Protein AF-A0A8G2CL32-F1 (afdb_monomer_lite)

Radius of gyration: 17.1 Å; chains: 1; bounding box: 37×23×46 Å

Structure (mmCIF, N/CA/C/O backbone):
data_AF-A0A8G2CL32-F1
#
_entry.id   AF-A0A8G2CL32-F1
#
loop_
_atom_site.group_PDB
_atom_site.id
_atom_site.type_symbol
_atom_site.label_atom_id
_atom_site.label_alt_id
_atom_site.label_comp_id
_atom_site.label_asym_id
_atom_site.label_entity_id
_atom_site.label_seq_id
_atom_site.pdbx_PDB_ins_code
_atom_site.Cartn_x
_atom_site.Cartn_y
_atom_site.Cartn_z
_atom_site.occupancy
_atom_site.B_iso_or_equiv
_atom_site.auth_seq_id
_atom_site.auth_comp_id
_atom_site.auth_asym_id
_atom_site.auth_atom_id
_atom_site.pdbx_PDB_model_num
ATOM 1 N N . GLU A 1 1 ? 6.055 11.587 -8.894 1.00 60.44 1 GLU A N 1
ATOM 2 C CA . GLU A 1 1 ? 7.463 12.017 -8.756 1.00 60.44 1 GLU A CA 1
ATOM 3 C C . GLU A 1 1 ? 7.704 13.026 -7.634 1.00 60.44 1 GLU A C 1
ATOM 5 O O . GLU A 1 1 ? 8.575 12.784 -6.818 1.00 60.44 1 GLU A O 1
ATOM 10 N N . GLU A 1 2 ? 6.932 14.113 -7.501 1.00 77.38 2 GLU A N 1
ATOM 11 C CA . GLU A 1 2 ? 7.241 15.178 -6.519 1.00 77.38 2 GLU A CA 1
ATOM 12 C C . GLU A 1 2 ? 7.383 14.710 -5.052 1.00 77.38 2 GLU A C 1
ATOM 14 O O . GLU A 1 2 ? 8.183 15.265 -4.300 1.00 77.38 2 GLU A O 1
ATOM 19 N N . ARG A 1 3 ? 6.643 13.668 -4.649 1.00 82.88 3 ARG A N 1
ATOM 20 C CA . ARG A 1 3 ? 6.683 13.107 -3.286 1.00 82.88 3 ARG A CA 1
ATOM 21 C C . ARG A 1 3 ? 7.603 11.897 -3.123 1.00 82.88 3 ARG A C 1
ATOM 23 O O . ARG A 1 3 ? 8.113 11.687 -2.024 1.00 82.88 3 ARG A O 1
ATOM 30 N N . TYR A 1 4 ? 7.804 11.117 -4.184 1.00 84.50 4 TYR A N 1
ATOM 31 C CA . TYR A 1 4 ? 8.564 9.868 -4.118 1.00 84.50 4 TYR A CA 1
ATOM 32 C C . TYR A 1 4 ? 10.019 10.161 -3.727 1.00 84.50 4 TYR A C 1
ATOM 34 O O . TYR A 1 4 ? 10.643 11.053 -4.297 1.00 84.50 4 TYR A O 1
ATOM 42 N N . GLY A 1 5 ? 10.522 9.488 -2.689 1.00 82.31 5 GLY A N 1
ATOM 43 C CA . GLY A 1 5 ? 11.870 9.709 -2.148 1.00 82.31 5 GLY A CA 1
ATOM 44 C C . GLY A 1 5 ? 12.132 11.096 -1.536 1.00 82.31 5 GLY A C 1
ATOM 45 O O . GLY A 1 5 ? 13.260 11.377 -1.148 1.00 82.31 5 GLY A O 1
ATOM 46 N N . ARG A 1 6 ? 11.123 11.977 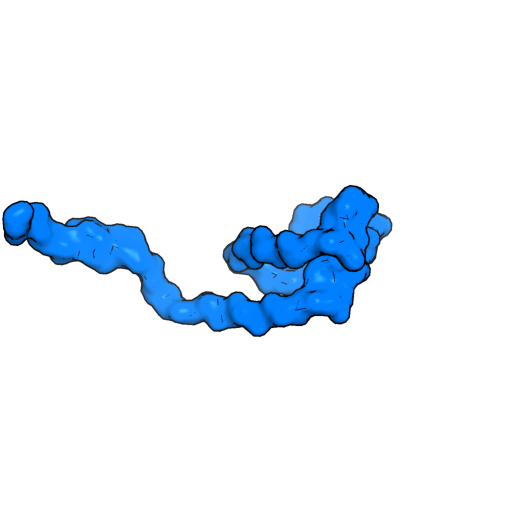-1.449 1.00 88.44 6 ARG A N 1
ATOM 47 C CA . ARG A 1 6 ? 11.282 13.374 -0.995 1.00 88.44 6 ARG A CA 1
ATOM 48 C C . ARG A 1 6 ? 10.482 13.712 0.252 1.00 88.44 6 ARG A C 1
ATOM 50 O O . ARG A 1 6 ? 10.912 14.544 1.045 1.00 88.44 6 ARG A O 1
ATOM 57 N N . ARG A 1 7 ? 9.294 13.125 0.413 1.00 88.44 7 ARG A N 1
ATOM 58 C CA . ARG A 1 7 ? 8.416 13.367 1.565 1.00 88.44 7 ARG A CA 1
ATOM 59 C C . ARG A 1 7 ? 7.717 12.083 1.985 1.00 88.44 7 ARG A C 1
ATOM 61 O O . ARG A 1 7 ? 7.267 11.314 1.138 1.00 88.44 7 ARG A O 1
ATOM 68 N N . SER A 1 8 ? 7.542 11.908 3.291 1.00 90.12 8 SER A N 1
ATOM 69 C CA . SER A 1 8 ? 6.732 10.818 3.835 1.00 90.12 8 SER A CA 1
ATOM 70 C C . SER A 1 8 ? 5.275 10.953 3.394 1.00 90.12 8 SER A C 1
ATOM 72 O O . SER A 1 8 ? 4.714 12.053 3.363 1.00 90.12 8 SER A O 1
ATOM 74 N N . THR A 1 9 ? 4.660 9.824 3.050 1.00 91.50 9 THR A N 1
ATOM 75 C CA . THR A 1 9 ? 3.260 9.748 2.623 1.00 91.50 9 THR A CA 1
ATOM 76 C C . THR A 1 9 ? 2.568 8.646 3.417 1.00 91.50 9 THR A C 1
ATOM 78 O O . THR A 1 9 ? 3.069 7.528 3.475 1.00 91.50 9 THR A O 1
ATOM 81 N N . ILE A 1 10 ? 1.432 8.971 4.039 1.00 93.44 10 ILE A N 1
ATOM 82 C CA . ILE A 1 10 ? 0.585 8.002 4.744 1.00 93.44 10 ILE A CA 1
ATOM 83 C C . ILE A 1 10 ? -0.587 7.655 3.835 1.00 93.44 10 ILE A C 1
ATOM 85 O O . ILE A 1 10 ? -1.258 8.548 3.318 1.00 93.44 10 ILE A O 1
ATOM 89 N N . ILE A 1 11 ? -0.830 6.359 3.666 1.00 91.88 11 ILE A N 1
ATOM 90 C CA . ILE A 1 11 ? -1.935 5.821 2.876 1.00 91.88 11 ILE A CA 1
ATOM 91 C C . ILE A 1 11 ? -2.736 4.885 3.769 1.00 91.88 11 ILE A C 1
ATOM 93 O O . ILE A 1 11 ? -2.169 4.094 4.521 1.00 91.88 11 ILE A O 1
ATOM 97 N N . THR A 1 12 ? -4.058 4.970 3.672 1.00 94.44 12 THR A N 1
ATOM 98 C CA . THR A 1 12 ? -4.974 4.026 4.305 1.00 94.44 12 THR A CA 1
ATOM 99 C C . THR A 1 12 ? -5.751 3.297 3.219 1.00 94.44 12 THR A C 1
ATOM 101 O O . THR A 1 12 ? -6.189 3.895 2.239 1.00 94.44 12 THR A O 1
ATOM 104 N N . SER A 1 13 ? -5.898 1.985 3.373 1.00 92.38 13 SER A N 1
ATOM 105 C CA . SER A 1 13 ? -6.661 1.153 2.450 1.00 92.38 13 SER A CA 1
ATOM 106 C C . SER A 1 13 ? -7.431 0.102 3.232 1.00 92.38 13 SER A C 1
ATOM 108 O O . SER A 1 13 ? -6.957 -0.392 4.253 1.00 92.38 13 SER A O 1
ATOM 110 N N . GLN A 1 14 ? -8.624 -0.230 2.742 1.00 91.69 14 GLN A N 1
ATOM 111 C CA . GLN A 1 14 ? -9.386 -1.392 3.211 1.00 91.69 14 GLN A CA 1
ATOM 112 C C . GLN A 1 14 ? -9.007 -2.671 2.452 1.00 91.69 14 GLN A C 1
ATOM 114 O O . GLN A 1 14 ? -9.454 -3.752 2.817 1.00 91.69 14 GLN A O 1
ATOM 119 N N . ILE A 1 15 ? -8.202 -2.544 1.393 1.00 91.19 15 ILE A N 1
ATOM 120 C CA . ILE A 1 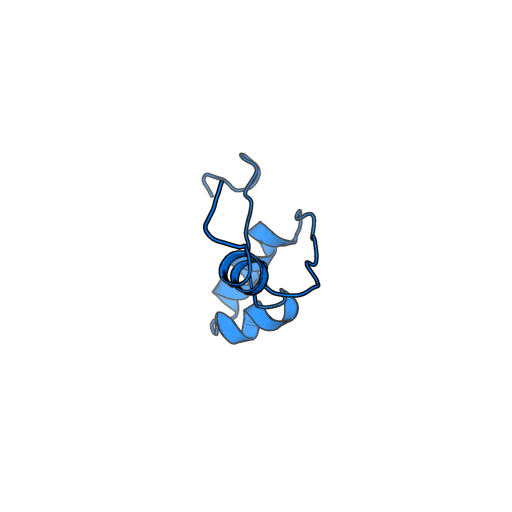15 ? -7.819 -3.630 0.495 1.00 91.19 15 ILE A CA 1
ATOM 121 C 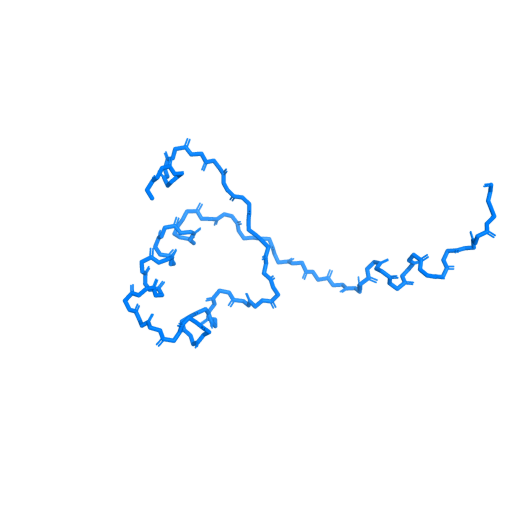C . ILE A 1 15 ? -6.335 -3.948 0.719 1.00 91.19 15 ILE A C 1
ATOM 123 O O . ILE A 1 15 ? -5.508 -3.024 0.658 1.00 91.19 15 ILE A O 1
ATOM 127 N N . PRO A 1 16 ? -5.972 -5.222 0.954 1.00 89.44 16 PRO A N 1
ATOM 128 C CA . PRO A 1 16 ? -4.583 -5.608 1.152 1.00 89.44 16 PRO A CA 1
ATOM 129 C C . PRO A 1 16 ? -3.750 -5.331 -0.113 1.00 89.44 16 PRO A C 1
ATOM 131 O O . PRO A 1 16 ? -4.251 -5.535 -1.219 1.00 89.44 16 PRO A O 1
ATOM 134 N N . PRO A 1 17 ? -2.468 -4.939 0.022 1.00 88.12 17 PRO A N 1
ATOM 135 C CA . PRO A 1 17 ? -1.566 -4.673 -1.103 1.00 88.12 17 PRO A CA 1
ATOM 136 C C . PRO A 1 17 ? -1.546 -5.724 -2.214 1.00 88.12 17 PRO A C 1
ATOM 138 O O . PRO A 1 17 ? -1.475 -5.379 -3.387 1.00 88.12 17 PRO A O 1
ATOM 141 N N . ALA A 1 18 ? -1.645 -7.005 -1.850 1.00 87.50 18 ALA A N 1
ATOM 142 C CA . ALA A 1 18 ? -1.609 -8.112 -2.803 1.00 87.50 18 ALA A CA 1
ATOM 143 C C . ALA A 1 18 ? -2.761 -8.076 -3.823 1.00 87.50 18 ALA A C 1
ATOM 145 O O . ALA A 1 18 ? -2.614 -8.600 -4.917 1.00 87.50 18 ALA A O 1
ATOM 146 N N . GLN A 1 19 ? -3.886 -7.440 -3.482 1.00 91.19 19 GLN A N 1
ATOM 147 C CA . GLN A 1 19 ? -5.054 -7.316 -4.361 1.00 91.19 19 GLN A CA 1
ATOM 148 C C . GLN A 1 19 ? -5.038 -6.021 -5.186 1.00 91.19 19 GLN A C 1
ATOM 150 O O . GLN A 1 19 ? -5.961 -5.764 -5.953 1.00 91.19 19 GLN A O 1
ATOM 155 N N . TRP A 1 20 ? -4.024 -5.165 -5.029 1.00 90.94 20 TRP A N 1
ATOM 156 C CA . TRP A 1 20 ? -4.004 -3.877 -5.722 1.00 90.94 20 TRP A CA 1
ATOM 157 C C . TRP A 1 20 ? -3.812 -4.031 -7.227 1.00 90.94 20 TRP A C 1
ATOM 159 O O . TRP A 1 20 ? -4.393 -3.247 -7.968 1.00 90.94 20 TRP A O 1
ATOM 169 N N . HIS A 1 21 ? -3.074 -5.050 -7.678 1.00 91.50 21 HIS A N 1
ATOM 170 C CA . HIS A 1 21 ? -2.964 -5.370 -9.104 1.00 91.50 21 HIS A CA 1
ATOM 171 C C . HIS A 1 21 ? -4.338 -5.560 -9.749 1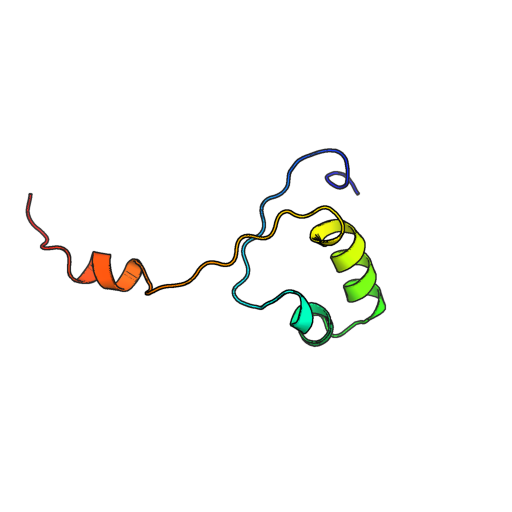.00 91.50 21 HIS A C 1
ATOM 173 O O . HIS A 1 21 ? -4.648 -4.896 -10.736 1.00 91.50 21 HIS A O 1
ATOM 179 N N . ASP A 1 22 ? -5.181 -6.389 -9.135 1.00 91.19 22 ASP A N 1
ATOM 180 C CA . ASP A 1 22 ? -6.515 -6.697 -9.653 1.00 91.19 22 ASP A CA 1
ATOM 181 C C . ASP A 1 22 ? -7.439 -5.473 -9.619 1.00 91.19 22 ASP A C 1
ATOM 183 O O . ASP A 1 22 ? -8.218 -5.247 -10.541 1.00 91.19 22 ASP A O 1
ATOM 187 N N . VAL A 1 23 ? -7.343 -4.656 -8.563 1.00 92.38 23 VAL A N 1
ATOM 188 C CA . VAL A 1 23 ? -8.189 -3.463 -8.386 1.00 92.38 23 VAL A CA 1
ATOM 189 C C . VAL A 1 23 ? -7.797 -2.331 -9.334 1.00 92.38 23 VAL A C 1
ATOM 191 O O . VAL A 1 23 ? -8.667 -1.601 -9.805 1.00 92.38 23 VAL A O 1
ATOM 194 N N . ILE A 1 24 ? -6.502 -2.162 -9.603 1.00 92.06 24 ILE A N 1
ATOM 195 C CA . ILE A 1 24 ? -6.000 -1.155 -10.547 1.00 92.06 24 ILE A CA 1
ATOM 196 C C . ILE A 1 24 ? -6.304 -1.589 -11.987 1.00 92.06 24 ILE A C 1
ATOM 198 O O . ILE A 1 24 ? -6.583 -0.740 -12.833 1.00 92.06 24 ILE A O 1
ATOM 202 N N . GLY A 1 25 ? -6.288 -2.896 -12.264 1.00 90.75 25 GLY A N 1
ATOM 203 C CA . GLY A 1 25 ? -6.697 -3.499 -13.534 1.00 90.75 25 GLY A CA 1
ATOM 204 C C . GLY A 1 25 ? -5.664 -3.382 -14.658 1.00 90.75 25 GLY A C 1
ATOM 205 O O . GLY A 1 25 ? -5.537 -4.301 -15.462 1.00 90.75 25 GLY A O 1
ATOM 206 N N . ASP A 1 26 ? -4.895 -2.293 -14.702 1.00 94.62 26 ASP A N 1
ATOM 207 C CA . ASP A 1 26 ? -3.771 -2.135 -15.626 1.00 94.62 26 ASP A CA 1
ATOM 208 C C . ASP A 1 26 ? -2.451 -2.557 -14.952 1.00 94.62 26 ASP A C 1
ATOM 210 O O . ASP A 1 26 ? -2.046 -1.935 -13.961 1.00 94.62 26 ASP A O 1
ATOM 214 N N . PRO A 1 27 ? -1.750 -3.580 -15.475 1.00 91.88 27 PRO A N 1
ATOM 215 C CA . PRO A 1 27 ? -0.526 -4.085 -14.862 1.00 91.88 27 PRO A CA 1
ATOM 216 C C . PRO A 1 27 ? 0.610 -3.054 -14.871 1.00 91.88 27 PRO A C 1
ATOM 218 O O . PRO A 1 27 ? 1.341 -2.958 -13.892 1.00 91.88 27 PRO A O 1
ATOM 221 N N . THR A 1 28 ? 0.712 -2.220 -15.911 1.00 94.12 28 THR A N 1
ATOM 222 C CA . THR A 1 28 ? 1.771 -1.202 -16.015 1.00 94.12 28 THR A CA 1
ATOM 223 C C . THR A 1 28 ? 1.600 -0.133 -14.941 1.00 94.12 28 THR A C 1
ATOM 225 O O . THR A 1 28 ? 2.569 0.275 -14.295 1.00 94.12 28 THR A O 1
ATOM 228 N N . TYR A 1 29 ? 0.364 0.322 -14.714 1.00 92.12 29 TYR A N 1
ATOM 229 C CA . TYR A 1 29 ? 0.090 1.260 -13.628 1.00 92.12 29 TYR A CA 1
ATOM 230 C C . TYR A 1 29 ? 0.213 0.603 -12.257 1.00 92.12 29 TYR A C 1
ATOM 232 O O . TYR A 1 29 ? 0.739 1.239 -11.342 1.00 92.12 29 TYR A O 1
ATOM 240 N N . ALA A 1 30 ? -0.235 -0.643 -12.107 1.00 92.75 30 ALA A N 1
ATOM 241 C CA . ALA A 1 30 ? -0.126 -1.369 -10.851 1.00 92.75 30 ALA A CA 1
ATOM 242 C C . ALA A 1 30 ? 1.336 -1.501 -10.407 1.00 92.75 30 ALA A C 1
ATOM 244 O O . ALA A 1 30 ? 1.664 -1.057 -9.304 1.00 92.75 30 ALA A O 1
ATOM 245 N N . ASP A 1 31 ? 2.214 -1.988 -11.288 1.00 92.12 31 ASP A N 1
ATOM 246 C CA . ASP A 1 31 ? 3.653 -2.107 -11.031 1.00 92.12 31 ASP A CA 1
ATOM 247 C C . ASP A 1 31 ? 4.251 -0.753 -10.626 1.00 92.12 31 ASP A C 1
ATOM 249 O O . ASP A 1 31 ? 4.836 -0.601 -9.553 1.00 92.12 31 ASP A O 1
ATOM 253 N N . ALA A 1 32 ? 4.008 0.287 -11.430 1.00 92.50 32 ALA A N 1
ATOM 254 C CA . ALA A 1 32 ? 4.576 1.611 -11.193 1.00 92.50 32 ALA A CA 1
ATOM 255 C C . ALA A 1 32 ? 4.054 2.300 -9.913 1.00 92.50 32 ALA A C 1
ATOM 257 O O . ALA A 1 32 ? 4.690 3.231 -9.402 1.00 92.50 32 ALA A O 1
ATOM 258 N N . ILE A 1 33 ? 2.877 1.915 -9.414 1.00 90.81 33 ILE A N 1
ATOM 259 C CA . ILE A 1 33 ? 2.316 2.395 -8.145 1.00 90.81 33 ILE A CA 1
ATOM 260 C C . ILE A 1 33 ? 2.926 1.616 -6.978 1.00 90.81 33 ILE A C 1
ATOM 262 O O . ILE A 1 33 ? 3.360 2.227 -5.998 1.00 90.81 33 ILE A O 1
ATOM 266 N N . 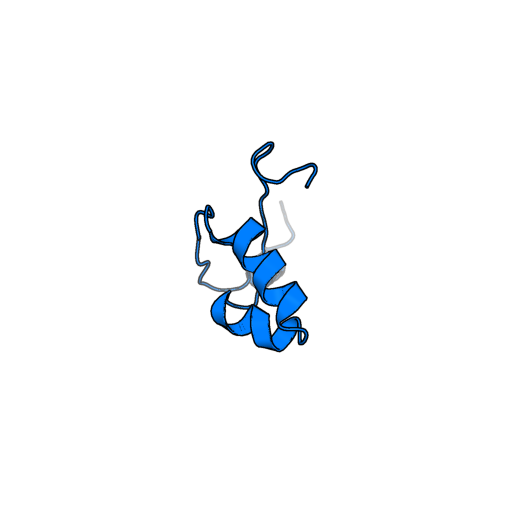LEU A 1 34 ? 2.980 0.288 -7.083 1.00 90.25 34 LEU A N 1
ATOM 267 C CA . LEU A 1 34 ? 3.510 -0.601 -6.052 1.00 90.25 34 LEU A CA 1
ATOM 268 C C . LEU A 1 34 ? 4.997 -0.335 -5.795 1.00 90.25 34 LEU A C 1
ATOM 270 O O . LEU A 1 34 ? 5.389 -0.184 -4.635 1.00 90.25 34 LEU A O 1
ATOM 274 N N . ASP A 1 35 ? 5.786 -0.140 -6.851 1.00 91.12 35 ASP A N 1
ATOM 275 C CA . ASP A 1 35 ? 7.203 0.220 -6.749 1.00 91.12 35 ASP A CA 1
ATOM 276 C C . ASP A 1 35 ? 7.416 1.531 -5.991 1.00 91.12 35 ASP A C 1
ATOM 278 O O . ASP A 1 35 ? 8.314 1.654 -5.159 1.00 91.12 35 ASP A O 1
ATOM 282 N N . ARG A 1 36 ? 6.564 2.531 -6.228 1.00 90.12 36 ARG A N 1
ATOM 283 C CA . ARG A 1 36 ? 6.718 3.840 -5.584 1.00 90.12 36 ARG A CA 1
ATOM 284 C C . ARG A 1 36 ? 6.207 3.866 -4.150 1.00 90.12 36 ARG A C 1
ATOM 286 O O . ARG A 1 36 ? 6.743 4.606 -3.326 1.00 90.12 36 ARG A O 1
ATOM 293 N N . LEU A 1 37 ? 5.129 3.140 -3.867 1.00 88.81 37 LEU A N 1
ATOM 294 C CA . LEU A 1 37 ? 4.412 3.259 -2.600 1.00 88.81 37 LEU A CA 1
ATOM 295 C C . LEU A 1 37 ? 4.771 2.166 -1.609 1.00 88.81 37 LEU A C 1
ATOM 297 O O . LEU A 1 37 ? 4.843 2.463 -0.424 1.00 88.81 37 LEU A O 1
ATOM 301 N N . ILE A 1 38 ? 4.980 0.929 -2.059 1.00 88.19 38 ILE A N 1
ATOM 302 C CA . ILE A 1 38 ? 5.103 -0.232 -1.169 1.00 88.19 38 ILE A CA 1
ATOM 303 C C . ILE A 1 38 ? 6.554 -0.632 -0.950 1.00 88.19 38 ILE A C 1
ATOM 305 O O . ILE A 1 38 ? 6.891 -1.041 0.160 1.00 88.19 38 ILE A O 1
ATOM 309 N N . HIS A 1 39 ? 7.418 -0.454 -1.952 1.00 86.44 39 HIS A N 1
ATOM 310 C CA . HIS A 1 39 ? 8.820 -0.878 -1.894 1.00 86.44 39 HIS A CA 1
ATOM 311 C C . HIS A 1 39 ? 9.560 -0.388 -0.635 1.00 86.44 39 HIS A C 1
ATOM 313 O O . HIS A 1 39 ? 10.362 -1.121 -0.069 1.00 86.44 39 HIS A O 1
ATOM 319 N N . ASN A 1 40 ? 9.245 0.822 -0.153 1.00 85.81 40 ASN A N 1
ATOM 320 C CA . ASN A 1 40 ? 9.832 1.416 1.056 1.00 85.81 40 ASN A CA 1
ATOM 321 C C . ASN A 1 40 ? 8.795 1.720 2.159 1.00 85.81 40 ASN A C 1
ATOM 323 O O . ASN A 1 40 ? 9.011 2.607 2.986 1.00 85.81 40 ASN A O 1
ATOM 327 N N . ALA A 1 41 ? 7.641 1.045 2.168 1.00 90.62 41 ALA A N 1
ATOM 328 C CA . ALA A 1 41 ? 6.589 1.320 3.146 1.00 90.62 41 ALA A CA 1
ATOM 329 C C . ALA A 1 41 ? 6.732 0.514 4.438 1.00 90.62 41 ALA A C 1
ATOM 331 O O . ALA A 1 41 ? 6.922 -0.701 4.433 1.00 90.62 41 ALA A O 1
ATOM 332 N N . HIS A 1 42 ? 6.462 1.182 5.557 1.00 92.44 42 HIS A N 1
ATOM 333 C CA . HIS A 1 42 ? 6.073 0.504 6.787 1.00 92.44 42 HIS A CA 1
ATOM 334 C C . HIS A 1 42 ? 4.588 0.151 6.725 1.00 92.44 42 HIS A C 1
ATOM 336 O O . HIS A 1 42 ? 3.734 1.024 6.562 1.00 92.44 42 HIS A O 1
ATOM 342 N N . ARG A 1 43 ? 4.279 -1.139 6.864 1.00 91.31 43 ARG A N 1
ATOM 343 C CA . ARG A 1 43 ? 2.906 -1.644 6.849 1.00 91.31 43 ARG A CA 1
ATOM 344 C C . ARG A 1 43 ? 2.399 -1.832 8.271 1.00 91.31 43 ARG A C 1
ATOM 346 O O . ARG A 1 43 ? 3.036 -2.504 9.074 1.00 91.31 43 ARG A O 1
ATOM 353 N N . ILE A 1 44 ? 1.233 -1.258 8.549 1.00 93.06 44 ILE A N 1
ATOM 354 C CA . ILE A 1 44 ? 0.516 -1.434 9.810 1.00 93.06 44 ILE A CA 1
ATOM 355 C C . ILE A 1 44 ? -0.838 -2.038 9.465 1.00 93.06 44 ILE A C 1
ATOM 357 O O . ILE A 1 44 ? -1.683 -1.379 8.859 1.00 93.06 44 ILE A O 1
ATOM 361 N N . GLU A 1 45 ? -1.025 -3.304 9.821 1.00 91.94 45 GLU A N 1
ATOM 362 C CA . GLU A 1 45 ? -2.299 -3.988 9.634 1.00 91.94 45 GLU A CA 1
ATOM 363 C C . GLU A 1 45 ? -3.195 -3.697 10.832 1.00 91.94 45 GLU A C 1
ATOM 365 O O . GLU A 1 45 ? -2.858 -3.984 11.980 1.00 91.94 45 GLU A O 1
ATOM 370 N N . LEU A 1 46 ? -4.325 -3.048 10.557 1.00 91.56 46 LEU A N 1
ATOM 371 C CA . LEU A 1 46 ? -5.295 -2.678 11.574 1.00 91.56 46 LEU A CA 1
ATOM 372 C C . LEU A 1 46 ? -6.358 -3.769 11.674 1.00 91.56 46 LEU A C 1
ATOM 374 O O . LEU A 1 46 ? -6.981 -4.135 10.679 1.00 91.56 46 LEU A O 1
ATOM 378 N N . SER A 1 47 ? -6.593 -4.246 12.890 1.00 91.00 47 SER A N 1
ATOM 379 C CA . SER A 1 47 ? -7.622 -5.233 13.215 1.00 91.00 47 SER A CA 1
ATOM 380 C C . SER A 1 47 ? -8.560 -4.701 14.294 1.00 91.00 47 SER A C 1
ATOM 382 O O . SER A 1 47 ? -8.165 -3.871 15.112 1.00 91.00 47 SER A O 1
ATOM 384 N N . GLY A 1 48 ? -9.781 -5.228 14.341 1.00 90.69 48 GLY A N 1
ATOM 385 C CA . GLY A 1 48 ? -10.765 -4.907 15.375 1.00 90.69 48 GLY A CA 1
ATOM 386 C C . GLY A 1 48 ? -12.054 -4.311 14.819 1.00 90.69 48 GLY A C 1
ATOM 387 O O . GLY A 1 48 ? -12.248 -4.185 13.609 1.00 90.69 48 GLY A O 1
ATOM 388 N N . GLU A 1 49 ? -12.973 -3.973 15.721 1.00 90.25 49 GLU A N 1
ATOM 389 C CA . GLU A 1 49 ? -14.278 -3.445 15.342 1.00 90.25 49 GLU A CA 1
ATOM 390 C C . GLU A 1 49 ? -14.240 -1.959 14.969 1.00 90.25 49 GLU A C 1
ATOM 392 O O . GLU A 1 49 ? -13.406 -1.176 15.423 1.00 90.25 49 GLU A O 1
ATOM 397 N N . SER A 1 50 ? -15.212 -1.540 14.153 1.00 89.81 50 SER A N 1
ATOM 398 C CA . SER A 1 50 ? -15.356 -0.134 13.789 1.00 89.81 50 SER A CA 1
ATOM 399 C C . SER A 1 50 ? -15.659 0.724 15.018 1.00 89.81 50 SER A C 1
ATOM 401 O O . SER A 1 50 ? -16.751 0.648 15.583 1.00 89.81 50 SER A O 1
ATOM 403 N N . LEU A 1 51 ? -14.760 1.659 15.328 1.00 89.50 51 LEU A N 1
ATOM 404 C CA . LEU A 1 51 ? -14.960 2.673 16.373 1.00 89.50 51 LEU A CA 1
ATOM 405 C C . LEU A 1 51 ? -16.216 3.539 16.147 1.00 89.50 51 LEU A C 1
ATOM 407 O O . LEU A 1 51 ? -16.728 4.165 17.077 1.00 89.50 51 LEU A O 1
ATOM 411 N N . ARG A 1 52 ? -16.760 3.570 14.918 1.00 88.81 52 ARG A N 1
ATOM 412 C CA . ARG A 1 52 ? -18.038 4.241 14.625 1.00 88.81 52 ARG A CA 1
ATOM 413 C C . ARG A 1 52 ? -19.217 3.569 15.336 1.00 88.81 52 ARG A C 1
ATOM 415 O O . ARG A 1 52 ? -20.165 4.270 15.681 1.00 88.81 52 ARG A O 1
ATOM 422 N N . LYS A 1 53 ? -19.168 2.249 15.564 1.00 85.31 53 LYS A N 1
ATOM 423 C CA . LYS A 1 53 ? -20.187 1.515 16.334 1.00 85.31 53 LYS A CA 1
ATOM 424 C C . LYS A 1 53 ? -20.140 1.931 17.807 1.00 85.31 53 LYS A C 1
ATOM 426 O O . LYS A 1 53 ? -21.163 2.332 18.350 1.00 85.31 53 LYS A O 1
ATOM 431 N N . THR A 1 54 ? -18.944 1.971 18.393 1.00 75.19 54 THR A N 1
ATOM 432 C CA . THR A 1 54 ? -18.699 2.363 19.793 1.00 75.19 54 THR A CA 1
ATOM 433 C C . THR A 1 54 ? -19.129 3.804 20.092 1.00 75.19 54 THR A C 1
ATOM 435 O O . THR A 1 54 ? -19.696 4.091 21.144 1.00 75.19 54 THR A O 1
ATOM 438 N N . ARG A 1 55 ? -18.936 4.731 19.142 1.00 70.81 55 ARG A N 1
ATOM 439 C CA . ARG A 1 55 ? -19.399 6.124 19.286 1.00 70.81 55 ARG A CA 1
ATOM 440 C C . ARG A 1 55 ? -20.918 6.280 19.247 1.00 70.81 55 ARG A C 1
ATOM 442 O O . ARG A 1 55 ? -21.431 7.216 19.848 1.00 70.81 55 ARG A O 1
ATOM 449 N N . LYS A 1 56 ? -21.647 5.398 18.553 1.00 63.44 56 LYS A N 1
ATOM 450 C CA . LYS A 1 56 ? -23.121 5.429 18.540 1.00 63.44 56 LYS A CA 1
ATOM 451 C C . LYS A 1 56 ? -23.729 4.923 19.849 1.00 63.44 56 LYS A C 1
ATOM 453 O O . LYS A 1 56 ? -24.831 5.342 20.179 1.00 63.44 56 LYS A O 1
ATOM 458 N N . SER A 1 57 ? -23.023 4.056 20.576 1.00 61.56 57 SER A N 1
ATOM 459 C CA . SER A 1 57 ? -23.444 3.534 21.882 1.00 61.56 57 SER A CA 1
ATOM 460 C C . SER A 1 57 ? -22.924 4.350 23.068 1.00 61.56 57 SER A C 1
ATOM 462 O O . SER A 1 57 ? -23.223 4.012 24.209 1.00 61.56 57 SER A O 1
ATOM 464 N N . SER A 1 58 ? -22.137 5.404 22.828 1.00 60.22 58 SER A N 1
ATOM 465 C CA . SER A 1 58 ? -21.702 6.312 23.891 1.00 60.22 58 SER A CA 1
ATOM 466 C C . SER A 1 58 ? -22.913 7.136 24.348 1.00 60.22 58 SER A C 1
ATOM 468 O O . SER A 1 58 ? -23.575 7.732 23.491 1.00 60.22 58 SER A O 1
ATOM 470 N N . PRO A 1 59 ? -23.248 7.170 25.650 1.00 62.88 59 PRO A N 1
ATOM 471 C CA . PRO A 1 59 ? -24.388 7.939 26.122 1.00 62.88 59 PRO A CA 1
ATOM 472 C C . PRO A 1 59 ? -24.178 9.411 25.761 1.00 62.88 59 PRO A C 1
ATOM 474 O O . PRO A 1 59 ? -23.164 10.017 26.103 1.00 62.88 59 PRO A O 1
ATOM 477 N N . LYS A 1 60 ? -25.141 9.989 25.039 1.00 61.41 60 LYS A N 1
ATOM 478 C CA . LYS A 1 60 ? -25.274 11.442 24.941 1.00 61.41 60 LYS A CA 1
ATOM 479 C C . LYS A 1 60 ? -25.673 11.914 26.334 1.00 61.41 60 LYS A C 1
ATOM 481 O O . LYS A 1 60 ? -26.850 11.793 26.640 1.00 61.41 60 LYS A O 1
ATOM 486 N N . ASN A 1 61 ? -24.707 12.289 27.171 1.00 55.84 61 ASN A N 1
ATOM 487 C CA . ASN A 1 61 ? -24.820 13.234 28.289 1.00 55.84 61 ASN A CA 1
ATOM 488 C C . ASN A 1 61 ? -23.500 13.257 29.076 1.00 55.84 61 ASN A C 1
ATOM 490 O O . ASN A 1 61 ? -23.214 12.344 29.850 1.00 55.84 61 ASN A O 1
ATOM 494 N N . ALA A 1 62 ? -22.737 14.326 28.876 1.00 48.47 62 ALA A N 1
ATOM 495 C CA . ALA A 1 62 ? -21.982 15.024 29.908 1.00 48.47 62 ALA A CA 1
ATOM 496 C C . ALA A 1 62 ? -22.039 16.511 29.548 1.00 48.47 62 ALA A C 1
ATOM 498 O O . ALA A 1 62 ? -21.832 16.808 28.347 1.00 48.47 62 ALA A O 1
#

Foldseek 3Di:
DVPQVPHDDDDDDPDDLVCQCVVVVDNVVNVVCCVRDPVPDDDDDDDDDDVVVVVVPDDPDD

Sequence (62 aa):
EERYGRRSTIITSQIPPAQWHDVIGDPTYADAILDRLIHNAHRIELSGESLRKTRKSSPKNA

Secondary structure (DSSP, 8-state):
--STTTS------SS-GGGHHHHH--HHHHHHHHHHHTTTPPP----S--HHHHHHSS-S--

InterPro domains:
  IPR002611 IstB-like ATP-binding domain [PF01695] (2-57)
  IPR027417 P-loop containing nucleoside triphosphate hydrolase [G3DSA:3.40.50.300] (1-61)

pLDDT: mean 85.55, std 11.08, range [48.47, 94.62]

Organism: Acidiphilium rubrum (NCBI:txid526)

=== Feature glossary ===
The record interleaves many kinds of information about one protein. Here is each kind framed as the question it answers.

Q: Are the domains correctly placed relative to each other?
A: Predicted aligned error is AlphaFold's pairwise confidence. Unlike pLDDT (per-residue), PAE is per-residue-pair and captures whether two parts of the structure are correctly placed relative to each other. Units are ångströms of expected positional error.

Q: Which residues are in helices, strands, or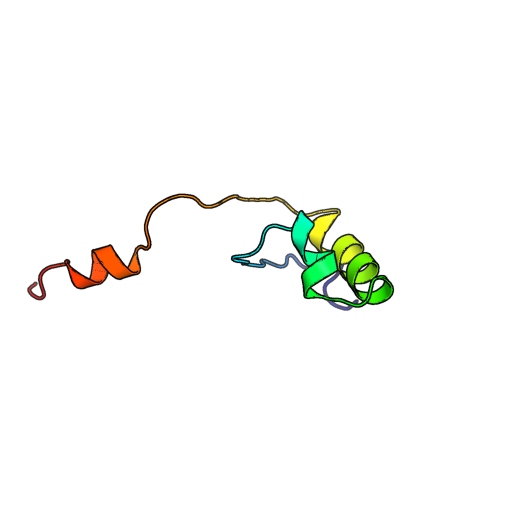 loops?
A: Eight-state secondary structure (DSSP): H is the canonical α-helix, G the tighter 3₁₀-helix, I the wider π-helix; E/B are β-structure, T and S are turns and bends, and '-' is everything else. DSSP derives these from the pattern of main-chain N–H···O=C hydrogen bonds, not from the sequence.

Q: What if only a Cα trace is available?
A: P-SEA three-state annotation labels each residue as helix, strand, or coil based purely on the geometry of the Cα trace. It serves as a fallback when the full backbone (and thus DSSP) is unavailable.

Q: What are the backbone torsion angles?
A: φ (phi) and ψ (psi) are the two rotatable backbone dihedrals per residue: φ is the C(i-1)–N–Cα–C torsion, ψ is the N–Cα–C–N(i+1) torsion, both in degrees on (−180°, 180°]. α-helical residues cluster near (−60°, −45°); β-strand residues near (−120°, +130°). A Ramachandran plot is simply a scatter of (φ, ψ) for every residue.

Q: What known structures does this most resemble?
A: Structural nearest neighbors (via Foldseek easy-search vs the PDB). Reported per hit: target PDB id, E-value, and alignment TM-score. A TM-score above ~0.5 is the conventional threshold for 'same fold'.

Q: What family and function is it annotated with?
A: Database cross-references. InterPro integrates a dozen domain/family signature databases into unified entries with residue-range hits. GO terms attach function/process/location labels with evidence codes. CATH codes position the fold in a four-level structural taxonomy. Organism is the NCBI-taxonomy species name.

Q: Which residues are buried vs exposed?
A: Solvent accessibility: the surface area of each residue that a 1.4 Å water probe can touch, in Å². When only backbone atoms are present the absolute values are lower than full-atom SASA (side chains contribute most of the area) and are flagged as backbone-only.

Q: What do the diagnostic plots show?
A: Three diagnostic plots accompany the record. The Cα contact map visualizes the tertiary structure as a 2D adjacency matrix (8 Å cutoff, sequence-local contacts suppressed). The Ramachandran plot shows the distribution of backbone (φ, ψ) torsions, with points in the α and β basins reflecting secondary structure content. The PAE plot shows AlphaFold's inter-residue confidence as a color matrix.

Q: What is the amino-acid chain?
A: The amino-acid sequence is the protein's primary structure: the linear order of residues from the N-terminus to the C-terminus, written in one-letter code. Everything else here — the 3D coordinates, the secondary structure, the domain annotations — is ultimately a consequence of this string.

Q: What do the rendered images show?
A: The six renders are orthographic views along the three Cartesian axes in both directions. Representation (cartoon, sticks, or surface) and color scheme (sequence-rainbow or by-chain) vary across proteins so the training set covers all the common visualization conventions.

Q: Where is each backbone atom in 3D?
A: The mmCIF table is the protein's shape written out atom by atom. For each backbone N, Cα, C, and carbonyl O, it records an (x, y, z) coordinate triple in Å plus the residue type, chain letter, and residue number.

Q: How mobile is each atom in the crystal?
A: For experimental (PDB) structures, the B-factor (temperature factor) quantifies the positional spread of each atom in the crystal — a combination of thermal vibration and static disorder — in units of Å². High B-factors mark flexible loops or poorly resolved regions; low B-factors mark the rigid, well-ordered core.

Q: How big and how compact is the whole molecule?
A: Three whole-structure scalars: the radius of gyration (RMS distance of Cα from centroid, in Å), the count of Cα–Cα contacts (pairs closer than 8 Å and separated by more than four residues in sequence — i.e. tertiary, not local, contacts), and the bounding-box dimensions. Together they distinguish compact globular folds from extended fibres or disordered chains.

Q: What does the local fold look like, residue by residue?
A: A 3Di character summarizes, for each residue, the relative orientation of the Cα frame of its nearest spatial neighbor. Because it encodes fold topology rather than chemistry, 3Di alignments detect remote structural similarity that sequence alignment misses.

Q: How confident is the AlphaFold model at each residue?
A: For AlphaFold models, the B-factor field carries pLDDT — the model's own estimate of local accuracy on a 0–100 scale. Regions with pLDDT<50 should be treated as essentially unmodeled; they often correspond to intrinsically disordered segments.